Protein AF-A0A353EXU9-F1 (afdb_monomer_lite)

Secondary structure (DSSP, 8-state):
---PPPHHHHHHHHHHHHHHHHHHHHHHHHHHHHHTS-TT--S-HHHHTT----TTTTHHHHHHHHHTT-HHHHHHH-HHHHHHHHHHHHHHHHHHHHHHTT-S------HHHHHHHHHHHHHHHHHHHHHHHHH---SSSSSHHHHS----S---

Sequence (156 aa):
MKNEIDRKTAKRFALFHLIPLACAALFPLYRHLVGLLPRNMTGCILHDWLFFYCPLCGGTRAVAALLRLNFAAAFHANAYVTLLAVVALAHYIIAWVRLLRGGTVLFRFLAWEWIAAAVLLLVYGVLRNVFMVRLGYDPLGDLGSFWNGIRKTCSY

Structure (mmCIF, N/CA/C/O backbone):
data_AF-A0A353EXU9-F1
#
_entry.id   AF-A0A353EXU9-F1
#
loop_
_atom_site.group_PDB
_atom_site.id
_atom_site.type_symbol
_atom_site.label_atom_id
_atom_site.label_alt_id
_atom_site.label_comp_id
_atom_site.label_asym_id
_atom_site.label_entity_id
_atom_site.label_seq_id
_atom_site.pdbx_PDB_ins_code
_atom_site.Cartn_x
_atom_site.Cartn_y
_atom_site.Cartn_z
_atom_site.occupancy
_atom_site.B_iso_or_equiv
_atom_site.auth_seq_id
_atom_site.auth_comp_id
_atom_site.auth_asym_id
_atom_site.auth_atom_id
_atom_site.pdbx_PDB_model_num
ATOM 1 N N . MET A 1 1 ? -33.695 -2.574 22.682 1.00 43.22 1 MET A N 1
ATOM 2 C CA . MET A 1 1 ? -32.395 -2.398 23.367 1.00 43.22 1 MET A CA 1
ATOM 3 C C . MET A 1 1 ? -31.648 -1.255 22.702 1.00 43.22 1 MET A C 1
ATOM 5 O O . MET A 1 1 ? -31.277 -1.383 21.543 1.00 43.22 1 MET A O 1
ATOM 9 N N . LYS A 1 2 ? -31.507 -0.115 23.383 1.00 51.06 2 LYS A N 1
ATOM 10 C CA . LYS A 1 2 ? -30.726 1.023 22.888 1.00 51.06 2 LYS A CA 1
ATOM 11 C C . LYS A 1 2 ? -29.263 0.698 23.205 1.00 51.06 2 LYS A C 1
ATOM 13 O O . LYS A 1 2 ? -28.877 0.746 24.365 1.00 51.06 2 LYS A O 1
ATOM 18 N N . ASN A 1 3 ? -28.501 0.245 22.211 1.00 60.91 3 ASN A N 1
ATOM 19 C CA . ASN A 1 3 ? -27.075 -0.026 22.394 1.00 60.91 3 ASN A CA 1
ATOM 20 C C . ASN A 1 3 ? -26.360 1.317 22.533 1.00 60.91 3 ASN A C 1
ATOM 22 O O . ASN A 1 3 ? -26.146 2.023 21.550 1.00 60.91 3 ASN A O 1
ATOM 26 N N . GLU A 1 4 ? -26.069 1.702 23.769 1.00 68.31 4 GLU A N 1
ATOM 27 C CA . GLU A 1 4 ? -25.330 2.920 24.060 1.00 68.31 4 GLU A CA 1
ATOM 28 C C . GLU A 1 4 ? -23.856 2.697 23.694 1.00 68.31 4 GLU A C 1
ATOM 30 O O . GLU A 1 4 ? -23.207 1.770 24.178 1.00 68.31 4 GLU A O 1
ATOM 35 N N . ILE A 1 5 ? -23.342 3.497 22.759 1.00 72.38 5 ILE A N 1
ATOM 36 C CA . ILE A 1 5 ? -21.960 3.381 22.288 1.00 72.38 5 ILE A CA 1
ATOM 37 C C . ILE A 1 5 ? -21.032 3.888 23.394 1.00 72.38 5 ILE A C 1
ATOM 39 O O . ILE A 1 5 ? -21.106 5.052 23.788 1.00 72.38 5 ILE A O 1
ATOM 43 N N . ASP A 1 6 ? -20.114 3.039 23.856 1.00 78.69 6 ASP A N 1
ATOM 44 C CA . ASP A 1 6 ? -19.117 3.428 24.853 1.00 78.69 6 ASP A CA 1
ATOM 45 C C . ASP A 1 6 ? -18.269 4.621 24.363 1.00 78.69 6 ASP A C 1
ATOM 47 O O . ASP A 1 6 ? -17.594 4.572 23.326 1.00 78.69 6 ASP A O 1
ATOM 51 N N . ARG A 1 7 ? -18.265 5.707 25.147 1.00 80.44 7 ARG A N 1
ATOM 52 C CA . ARG A 1 7 ? -17.594 6.975 24.815 1.00 80.44 7 ARG A CA 1
ATOM 53 C C . ARG A 1 7 ? -16.088 6.801 24.602 1.00 80.44 7 ARG A C 1
ATOM 55 O O . ARG A 1 7 ? -15.500 7.534 23.804 1.00 80.44 7 ARG A O 1
ATOM 62 N N . LYS A 1 8 ? -15.440 5.858 25.300 1.00 81.75 8 LYS A N 1
ATOM 63 C CA . LYS A 1 8 ? -14.002 5.581 25.115 1.00 81.75 8 LYS A CA 1
ATOM 64 C C . LYS A 1 8 ? -13.752 4.892 23.775 1.00 81.75 8 LYS A C 1
ATOM 66 O O . LYS A 1 8 ? -12.831 5.278 23.054 1.00 81.75 8 LYS A O 1
ATOM 71 N N . THR A 1 9 ? -14.595 3.928 23.424 1.00 80.69 9 THR A N 1
ATOM 72 C CA . THR A 1 9 ? -14.556 3.205 22.148 1.00 80.69 9 THR A CA 1
ATOM 73 C C . THR A 1 9 ? -14.802 4.145 20.965 1.00 80.69 9 THR A C 1
ATOM 75 O O . THR A 1 9 ? -14.016 4.147 20.016 1.00 80.69 9 THR A O 1
ATOM 78 N N . ALA A 1 10 ? -15.789 5.040 21.067 1.00 79.94 10 ALA A N 1
ATOM 79 C CA . ALA A 1 10 ? -16.050 6.064 20.054 1.00 79.94 10 ALA A CA 1
ATOM 80 C C . ALA A 1 10 ? -14.861 7.024 19.860 1.00 79.94 10 ALA A C 1
ATOM 82 O O . ALA A 1 10 ? -14.472 7.304 18.728 1.00 79.94 10 ALA A O 1
ATOM 83 N N . LYS A 1 11 ? -14.223 7.483 20.950 1.00 84.12 11 LYS A N 1
ATOM 84 C CA . LYS A 1 11 ? -13.022 8.337 20.872 1.00 84.12 11 LYS A CA 1
ATOM 85 C C . LYS A 1 11 ? -11.843 7.634 20.197 1.00 84.12 11 LYS A C 1
ATOM 87 O O . LYS A 1 11 ? -11.167 8.248 19.379 1.00 84.12 11 LYS A O 1
ATOM 92 N N . ARG A 1 12 ? -11.597 6.357 20.517 1.00 83.56 12 ARG A N 1
ATOM 93 C CA . ARG A 1 12 ? -10.537 5.555 19.874 1.00 83.56 12 ARG A CA 1
ATOM 94 C C . ARG A 1 12 ? -10.794 5.385 18.382 1.00 83.56 12 ARG A C 1
ATOM 96 O O . ARG A 1 12 ? -9.870 5.515 17.586 1.00 83.56 12 ARG A O 1
ATOM 103 N N . PHE A 1 13 ? -12.047 5.139 18.010 1.00 83.38 13 PHE A N 1
ATOM 104 C CA . PHE A 1 13 ? -12.444 5.037 16.614 1.00 83.38 13 PHE A CA 1
ATOM 105 C C . PHE A 1 13 ? -12.272 6.368 15.876 1.00 83.38 13 PHE A C 1
ATOM 107 O O . PHE A 1 13 ? -11.679 6.391 14.804 1.00 83.38 13 PHE A O 1
ATOM 114 N N . ALA A 1 14 ? -12.691 7.489 16.470 1.00 84.69 14 ALA A N 1
ATOM 115 C CA . ALA A 1 14 ? -12.473 8.817 15.898 1.00 84.69 14 ALA A CA 1
ATOM 116 C C . ALA A 1 14 ? -10.975 9.129 15.723 1.00 84.69 14 ALA A C 1
ATOM 118 O O . ALA A 1 14 ? -10.558 9.563 14.652 1.00 84.69 14 ALA A O 1
ATOM 119 N N . LEU A 1 15 ? -10.147 8.827 16.731 1.00 86.31 15 LEU A N 1
ATOM 120 C CA . LEU A 1 15 ? -8.695 9.007 16.655 1.00 86.31 15 LEU A CA 1
ATOM 121 C C . LEU A 1 15 ? -8.067 8.171 15.531 1.00 86.31 15 LEU A C 1
ATOM 123 O O . LEU A 1 15 ? -7.220 8.675 14.799 1.00 86.31 15 LEU A O 1
ATOM 127 N N . PHE A 1 16 ? -8.520 6.927 15.348 1.00 85.00 16 PHE A N 1
ATOM 128 C CA . PHE A 1 16 ? -8.067 6.069 14.253 1.00 85.00 16 PHE A CA 1
ATOM 129 C C . PHE A 1 16 ? -8.324 6.685 12.869 1.00 85.00 16 PHE A C 1
ATOM 131 O O . PHE A 1 16 ? -7.507 6.485 11.981 1.00 85.00 16 PHE A O 1
ATOM 138 N N . HIS A 1 17 ? -9.400 7.460 12.683 1.00 85.75 17 HIS A N 1
ATOM 139 C CA . HIS A 1 17 ? -9.694 8.142 11.411 1.00 85.75 17 HIS A CA 1
ATOM 140 C C . HIS A 1 17 ? -8.919 9.448 11.237 1.00 85.75 17 HIS A C 1
ATOM 142 O O . HIS A 1 17 ? -8.593 9.815 10.111 1.00 85.75 17 HIS A O 1
ATOM 148 N N . LEU A 1 18 ? -8.588 10.139 12.331 1.00 87.56 18 LEU A N 1
ATOM 149 C CA . LEU A 1 18 ? -7.795 11.368 12.270 1.00 87.56 18 LEU A CA 1
ATOM 150 C C . LEU A 1 18 ? -6.387 11.117 11.717 1.00 87.56 18 LEU A C 1
ATOM 152 O O . LEU A 1 18 ? -5.863 11.962 10.999 1.00 87.56 18 LEU A O 1
ATOM 156 N N . ILE A 1 19 ? -5.799 9.949 11.995 1.00 86.62 19 ILE A N 1
ATOM 157 C CA . ILE A 1 19 ? -4.461 9.570 11.515 1.00 86.62 19 ILE A CA 1
ATOM 158 C C . ILE A 1 19 ? -4.379 9.524 9.973 1.00 86.62 19 ILE A C 1
ATOM 160 O O . ILE A 1 19 ? -3.600 10.293 9.410 1.00 86.62 19 ILE A O 1
ATOM 164 N N . PRO A 1 20 ? -5.156 8.692 9.247 1.00 83.50 20 PRO A N 1
ATOM 165 C CA . PRO A 1 20 ? -5.104 8.644 7.789 1.00 83.50 20 PRO A CA 1
ATOM 166 C C . PRO A 1 20 ? -5.540 9.964 7.151 1.00 83.50 20 PRO A C 1
ATOM 168 O O . PRO A 1 20 ? -5.029 10.316 6.092 1.00 83.50 20 PRO A O 1
ATOM 171 N N . LEU A 1 21 ? -6.430 10.721 7.800 1.00 86.25 21 LEU A N 1
ATOM 172 C CA . LEU A 1 21 ? -6.861 12.034 7.323 1.00 86.25 21 LEU A CA 1
ATOM 173 C C . LEU A 1 21 ? -5.722 13.062 7.410 1.00 86.25 21 LEU A C 1
ATOM 175 O O . LEU A 1 21 ? -5.488 13.799 6.454 1.00 86.25 21 LEU A O 1
ATOM 179 N N . ALA A 1 22 ? -4.940 13.038 8.493 1.00 88.75 22 ALA A N 1
ATOM 180 C CA . ALA A 1 22 ? -3.709 13.815 8.610 1.00 88.75 22 ALA A CA 1
ATOM 181 C C . ALA A 1 22 ? -2.658 13.375 7.577 1.00 88.75 22 ALA A C 1
ATOM 183 O O . ALA A 1 22 ? -2.072 14.222 6.906 1.00 88.75 22 ALA A O 1
ATOM 184 N N . CYS A 1 23 ? -2.454 12.068 7.375 1.00 85.81 23 CYS A N 1
ATOM 185 C CA . CYS A 1 23 ? -1.543 11.566 6.340 1.00 85.81 23 CYS A CA 1
ATOM 186 C C . CYS A 1 23 ? -1.961 12.017 4.931 1.00 85.81 23 CYS A C 1
ATOM 188 O O . CYS A 1 23 ? -1.114 12.441 4.147 1.00 85.81 23 CYS A O 1
ATOM 190 N N . ALA A 1 24 ? -3.258 11.967 4.614 1.00 84.94 24 ALA A N 1
ATOM 191 C CA . ALA A 1 24 ? -3.794 12.438 3.340 1.00 84.94 24 ALA A CA 1
ATOM 192 C C . ALA A 1 24 ? -3.609 13.954 3.166 1.00 84.94 24 ALA A C 1
ATOM 194 O O . ALA A 1 24 ? -3.243 14.398 2.081 1.00 84.94 24 ALA A O 1
ATOM 195 N N . ALA A 1 25 ? -3.790 14.739 4.232 1.00 87.69 25 ALA A N 1
ATOM 196 C CA . ALA A 1 25 ? -3.558 16.183 4.218 1.00 87.69 25 ALA A CA 1
ATOM 197 C C . ALA A 1 25 ? -2.073 16.552 4.047 1.00 87.69 25 ALA A C 1
ATOM 199 O O . ALA A 1 25 ? -1.758 17.556 3.413 1.00 87.69 25 ALA A O 1
ATOM 200 N N . LEU A 1 26 ? -1.154 15.736 4.573 1.00 88.69 26 LEU A N 1
ATOM 201 C CA . LEU A 1 26 ? 0.296 15.927 4.438 1.00 88.69 26 LEU A CA 1
ATOM 202 C C . LEU A 1 26 ? 0.855 15.409 3.102 1.00 88.69 26 LEU A C 1
ATOM 204 O O . LEU A 1 26 ? 1.952 15.798 2.698 1.00 88.69 26 LEU A O 1
ATOM 208 N N . PHE A 1 27 ? 0.119 14.554 2.388 1.00 84.06 27 PHE A N 1
ATOM 209 C CA . PHE A 1 27 ? 0.567 13.950 1.131 1.00 84.06 27 PHE A CA 1
ATOM 210 C C . PHE A 1 27 ? 0.945 14.964 0.026 1.00 84.06 27 PHE A C 1
ATOM 212 O O . PHE A 1 27 ? 1.968 14.752 -0.630 1.00 84.06 27 PHE A O 1
ATOM 219 N N . PRO A 1 28 ? 0.215 16.080 -0.191 1.00 84.25 28 PRO A N 1
ATOM 220 C CA . PRO A 1 28 ? 0.609 17.109 -1.155 1.00 84.25 28 PRO A CA 1
ATOM 221 C C . PRO A 1 28 ? 1.939 17.775 -0.798 1.00 84.25 28 PRO A C 1
ATOM 223 O O . PRO A 1 28 ? 2.765 17.988 -1.684 1.00 84.25 28 PRO A O 1
ATOM 226 N N . LEU A 1 29 ? 2.172 18.047 0.492 1.00 86.75 29 LEU A N 1
ATOM 227 C CA . LEU A 1 29 ? 3.434 18.608 0.977 1.00 86.75 29 LEU A CA 1
ATOM 228 C C . LEU A 1 29 ? 4.584 17.627 0.739 1.00 86.75 29 LEU A C 1
ATOM 230 O O . LEU A 1 29 ? 5.608 18.007 0.178 1.00 86.75 29 LEU A O 1
ATOM 234 N N . TYR A 1 30 ? 4.390 16.351 1.080 1.00 83.38 30 TYR A N 1
ATOM 235 C CA . TYR A 1 30 ? 5.355 15.295 0.773 1.00 83.38 30 TYR A CA 1
ATOM 236 C C . TYR A 1 30 ? 5.673 15.232 -0.728 1.00 83.38 30 TYR A C 1
ATOM 238 O O . TYR A 1 30 ? 6.838 15.214 -1.116 1.00 83.38 30 TYR A O 1
ATOM 246 N N . ARG A 1 31 ? 4.650 15.256 -1.589 1.00 78.31 31 ARG A N 1
ATOM 247 C CA . ARG A 1 31 ? 4.828 15.206 -3.045 1.00 78.31 31 ARG A CA 1
ATOM 248 C C . ARG A 1 31 ? 5.549 16.441 -3.586 1.00 78.31 31 ARG A C 1
ATOM 250 O O . ARG A 1 31 ? 6.326 16.308 -4.527 1.00 78.31 31 ARG A O 1
ATOM 257 N N . HIS A 1 32 ? 5.313 17.611 -2.998 1.00 83.19 32 HIS A N 1
ATOM 258 C CA . HIS A 1 32 ? 6.046 18.825 -3.335 1.00 83.19 32 HIS A CA 1
ATOM 259 C C . HIS A 1 32 ? 7.527 18.703 -2.953 1.00 83.19 32 HIS A C 1
ATOM 261 O O . HIS A 1 32 ? 8.382 18.916 -3.805 1.00 83.19 32 HIS A O 1
ATOM 267 N N . LEU A 1 33 ? 7.826 18.265 -1.724 1.00 82.44 33 LEU A N 1
ATOM 268 C CA . LEU A 1 33 ? 9.197 18.064 -1.239 1.00 82.44 33 LEU A CA 1
ATOM 269 C C . LEU A 1 33 ? 9.963 17.020 -2.064 1.00 82.44 33 LEU A C 1
ATOM 271 O O . LEU A 1 33 ? 11.106 17.253 -2.440 1.00 82.44 33 LEU A O 1
ATOM 275 N N . VAL A 1 34 ? 9.331 15.894 -2.406 1.00 74.38 34 VAL A N 1
ATOM 276 C CA . VAL A 1 34 ? 9.946 14.870 -3.270 1.00 74.38 34 VAL A CA 1
ATOM 277 C C . VAL A 1 34 ? 10.109 15.364 -4.708 1.00 74.38 34 VAL A C 1
ATOM 279 O O . VAL A 1 34 ? 11.053 14.975 -5.382 1.00 74.38 34 VAL A O 1
ATOM 282 N N . GLY A 1 35 ? 9.247 16.267 -5.181 1.00 73.06 35 GLY A N 1
ATOM 283 C CA . GLY A 1 35 ? 9.416 16.922 -6.480 1.00 73.06 35 GLY A CA 1
ATOM 284 C C . GLY A 1 35 ? 10.652 17.826 -6.574 1.00 73.06 35 GLY A C 1
ATOM 285 O O . GLY A 1 35 ? 11.055 18.162 -7.686 1.00 73.06 35 GLY A O 1
ATOM 286 N N . LEU A 1 36 ? 11.252 18.201 -5.438 1.00 78.50 36 LEU A N 1
ATOM 287 C CA . LEU A 1 36 ? 12.514 18.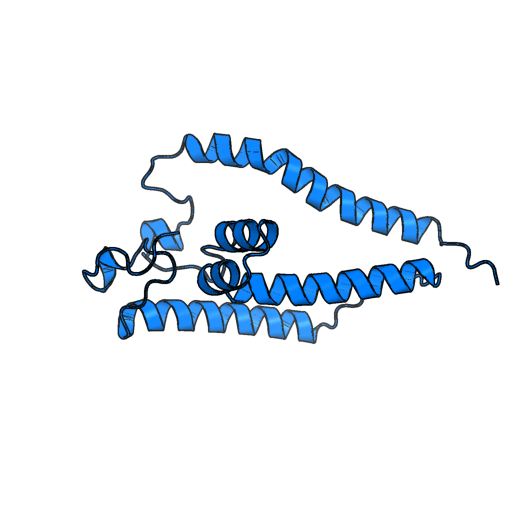946 -5.372 1.00 78.50 36 LEU A CA 1
ATOM 288 C C . LEU A 1 36 ? 13.747 18.030 -5.450 1.00 78.50 36 LEU A C 1
ATOM 290 O O . LEU A 1 36 ? 14.853 18.525 -5.660 1.00 78.50 36 LEU A O 1
ATOM 294 N N . LEU A 1 37 ? 13.580 16.712 -5.280 1.00 72.62 37 LEU A N 1
ATOM 295 C CA . LEU A 1 37 ? 14.673 15.757 -5.443 1.00 72.62 37 LEU A CA 1
ATOM 296 C C . LEU A 1 37 ? 15.044 15.602 -6.931 1.00 72.62 37 LEU A C 1
ATOM 298 O O . LEU A 1 37 ? 14.191 15.754 -7.812 1.00 72.62 37 LEU A O 1
ATOM 302 N N . PRO A 1 38 ? 16.314 15.275 -7.233 1.00 70.81 38 PRO A N 1
ATOM 303 C CA . PRO A 1 38 ? 16.751 14.945 -8.584 1.00 70.81 38 PRO A CA 1
ATOM 304 C C . PRO A 1 38 ? 15.845 13.886 -9.230 1.00 70.81 38 PRO A C 1
ATOM 306 O O . PRO A 1 38 ? 15.505 12.886 -8.603 1.00 70.81 38 PRO A O 1
ATOM 309 N N . ARG A 1 39 ? 15.473 14.074 -10.505 1.00 60.34 39 ARG A N 1
ATOM 310 C CA . ARG A 1 39 ? 14.519 13.200 -11.229 1.00 60.34 39 ARG A CA 1
ATOM 311 C C . ARG A 1 39 ? 14.930 11.722 -11.310 1.00 60.34 39 ARG A C 1
ATOM 313 O O . ARG A 1 39 ? 14.103 10.889 -11.663 1.00 60.34 39 ARG A O 1
ATOM 320 N N . ASN A 1 40 ? 16.193 11.412 -11.039 1.00 58.12 40 ASN A N 1
ATOM 321 C CA . ASN A 1 40 ? 16.758 10.066 -11.018 1.00 58.12 40 ASN A CA 1
ATOM 322 C C . ASN A 1 40 ? 16.687 9.389 -9.640 1.00 58.12 40 ASN A C 1
ATOM 324 O O . ASN A 1 40 ? 17.105 8.242 -9.533 1.00 58.12 40 ASN A O 1
ATOM 328 N N . MET A 1 41 ? 16.194 10.070 -8.602 1.00 60.00 41 MET A N 1
ATOM 329 C CA . MET A 1 41 ? 16.064 9.507 -7.262 1.00 60.00 41 MET A CA 1
ATOM 330 C C . MET A 1 41 ? 14.597 9.316 -6.911 1.00 60.00 41 MET A C 1
ATOM 332 O O . MET A 1 41 ? 13.826 10.270 -6.797 1.00 60.00 41 MET A O 1
ATOM 336 N N . THR A 1 42 ? 14.213 8.062 -6.700 1.00 65.94 42 THR A N 1
ATOM 337 C CA . THR A 1 42 ? 12.887 7.732 -6.165 1.00 65.94 42 THR A CA 1
ATOM 338 C C . THR A 1 42 ? 12.825 7.905 -4.646 1.00 65.94 42 THR A C 1
ATOM 340 O O . THR A 1 42 ? 11.738 7.853 -4.064 1.00 65.94 42 THR A O 1
ATOM 343 N N . GLY A 1 43 ? 13.979 8.122 -4.000 1.00 65.12 43 GLY A N 1
ATOM 344 C CA . GLY A 1 43 ? 14.110 8.242 -2.549 1.00 65.12 43 GLY A CA 1
ATOM 345 C C . GLY A 1 43 ? 14.199 6.885 -1.845 1.00 65.12 43 GLY A C 1
ATOM 346 O O . GLY A 1 43 ? 14.133 6.825 -0.618 1.00 65.12 43 GLY A O 1
ATOM 347 N N . CYS A 1 44 ? 14.345 5.791 -2.601 1.00 73.56 44 CYS A N 1
ATOM 348 C CA . CYS A 1 44 ? 14.486 4.437 -2.078 1.00 73.56 44 CYS A CA 1
ATOM 349 C C . CYS A 1 44 ? 15.882 3.895 -2.397 1.00 73.56 44 CYS A C 1
ATOM 351 O O . CYS A 1 44 ? 16.182 3.592 -3.547 1.00 73.56 44 CYS A O 1
ATOM 353 N N . ILE A 1 45 ? 16.706 3.686 -1.365 1.00 75.19 45 ILE A N 1
ATOM 354 C CA . ILE A 1 45 ? 18.088 3.194 -1.511 1.00 75.19 45 ILE A CA 1
ATOM 355 C C . ILE A 1 45 ? 18.135 1.856 -2.273 1.00 75.19 45 ILE A C 1
ATOM 357 O O . ILE A 1 45 ? 18.986 1.672 -3.135 1.00 75.19 45 ILE A O 1
ATOM 361 N N . LEU A 1 46 ? 17.198 0.932 -2.020 1.00 77.56 46 LEU A N 1
ATOM 362 C CA . LEU A 1 46 ? 17.157 -0.361 -2.723 1.00 77.56 46 LEU A CA 1
ATOM 363 C C . LEU A 1 46 ? 16.918 -0.219 -4.232 1.00 77.56 46 LEU A C 1
ATOM 365 O O . LEU A 1 46 ? 17.499 -0.965 -5.016 1.00 77.56 46 LEU A O 1
ATOM 369 N N . HIS A 1 47 ? 16.065 0.720 -4.631 1.00 80.69 47 HIS A N 1
ATOM 370 C CA . HIS A 1 47 ? 15.761 0.948 -6.037 1.00 80.69 47 HIS A CA 1
ATOM 371 C C . HIS A 1 47 ? 16.868 1.754 -6.716 1.00 80.69 47 HIS A C 1
ATOM 373 O O . HIS A 1 47 ? 17.337 1.363 -7.780 1.00 80.69 47 HIS A O 1
ATOM 379 N N . ASP A 1 48 ? 17.310 2.832 -6.066 1.00 76.25 48 ASP A N 1
ATOM 380 C CA . ASP A 1 48 ? 18.242 3.799 -6.641 1.00 76.25 48 ASP A CA 1
ATOM 381 C C . ASP A 1 48 ? 19.690 3.258 -6.679 1.00 76.25 48 ASP A C 1
ATOM 383 O O . ASP A 1 48 ? 20.438 3.604 -7.589 1.00 76.25 48 ASP A O 1
ATOM 387 N N . TRP A 1 49 ? 20.105 2.420 -5.712 1.00 77.31 49 TRP A N 1
ATOM 388 C CA . TRP A 1 49 ? 21.483 1.896 -5.627 1.00 77.31 49 TRP A CA 1
ATOM 389 C C . TRP A 1 49 ? 21.603 0.425 -6.020 1.00 77.31 49 TRP A C 1
ATOM 391 O O . TRP A 1 49 ? 22.560 0.050 -6.692 1.00 77.31 49 TRP A O 1
ATOM 401 N N . LEU A 1 50 ? 20.669 -0.424 -5.575 1.00 80.44 50 LEU A N 1
ATOM 402 C CA . LEU A 1 50 ? 20.736 -1.867 -5.839 1.00 80.44 50 LEU A CA 1
ATOM 403 C C . LEU A 1 50 ? 19.933 -2.296 -7.073 1.00 80.44 50 LEU A C 1
ATOM 405 O O . LEU A 1 50 ? 19.968 -3.472 -7.426 1.00 80.44 50 LEU A O 1
ATOM 409 N N . PHE A 1 51 ? 19.212 -1.376 -7.723 1.00 84.00 51 PHE A N 1
ATOM 410 C CA . PHE A 1 51 ? 18.355 -1.673 -8.873 1.00 84.00 51 PHE A CA 1
ATOM 411 C C . PHE A 1 51 ? 17.383 -2.833 -8.604 1.00 84.00 51 PHE A C 1
ATOM 413 O O . PHE A 1 51 ? 17.099 -3.633 -9.493 1.00 84.00 51 PHE A O 1
ATOM 420 N N . PHE A 1 52 ? 16.852 -2.932 -7.382 1.00 84.50 52 PHE A N 1
ATOM 421 C CA . PHE A 1 52 ? 15.842 -3.924 -7.012 1.00 84.50 52 PHE A CA 1
ATOM 422 C C . PHE A 1 52 ? 14.558 -3.259 -6.526 1.00 84.50 52 PHE A C 1
ATOM 424 O O . PHE A 1 52 ? 14.564 -2.208 -5.881 1.00 84.50 52 PHE A O 1
ATOM 431 N N . TYR A 1 53 ? 13.425 -3.906 -6.792 1.00 83.88 53 TYR A N 1
ATOM 432 C CA . TYR A 1 53 ? 12.148 -3.464 -6.256 1.00 83.88 53 TYR A CA 1
ATOM 433 C C . TYR A 1 53 ? 11.950 -3.983 -4.838 1.00 83.88 53 TYR A C 1
ATOM 435 O O . TYR A 1 53 ? 11.897 -5.184 -4.583 1.00 83.88 53 TYR A O 1
ATOM 443 N N . CYS A 1 54 ? 11.730 -3.066 -3.907 1.00 86.69 54 CYS A N 1
ATOM 444 C CA . CYS A 1 54 ? 11.164 -3.393 -2.611 1.00 86.69 54 CYS A CA 1
ATOM 445 C C . CYS A 1 54 ? 9.733 -3.961 -2.756 1.00 86.69 54 CYS A C 1
ATOM 447 O O . CYS A 1 54 ? 9.021 -3.623 -3.710 1.00 86.69 54 CYS A O 1
ATOM 449 N N . PRO A 1 55 ? 9.237 -4.763 -1.799 1.00 86.50 55 PRO A N 1
ATOM 450 C CA . PRO A 1 55 ? 7.889 -5.327 -1.892 1.00 86.50 55 PRO A CA 1
ATOM 451 C C . PRO A 1 55 ? 6.778 -4.257 -1.856 1.00 86.50 55 PRO A C 1
ATOM 453 O O . PRO A 1 55 ? 5.690 -4.479 -2.379 1.00 86.50 55 PRO A O 1
ATOM 456 N N . LEU A 1 56 ? 7.051 -3.062 -1.318 1.00 86.06 56 LEU A N 1
ATOM 457 C CA . LEU A 1 56 ? 6.109 -1.932 -1.308 1.00 86.06 56 LEU A CA 1
ATOM 458 C C . LEU A 1 56 ? 6.214 -1.031 -2.549 1.00 86.06 56 LEU A C 1
ATOM 460 O O . LEU A 1 56 ? 5.413 -0.110 -2.718 1.00 86.06 56 LEU A O 1
ATOM 464 N N . CYS A 1 57 ? 7.180 -1.273 -3.431 1.00 87.06 57 CYS A N 1
ATOM 465 C CA . CYS A 1 57 ? 7.433 -0.409 -4.573 1.00 87.06 57 CYS A CA 1
ATOM 466 C C . CYS A 1 57 ? 6.221 -0.453 -5.524 1.00 87.06 57 CYS A C 1
ATOM 468 O O . CYS A 1 57 ? 5.635 -1.513 -5.771 1.00 87.06 57 CYS A O 1
ATOM 470 N N . GLY A 1 58 ? 5.772 0.716 -5.990 1.00 84.38 58 GLY A N 1
ATOM 471 C C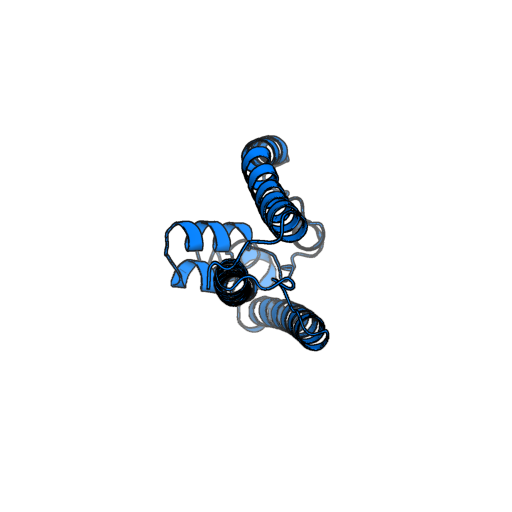A . GLY A 1 58 ? 4.504 0.855 -6.718 1.00 84.38 5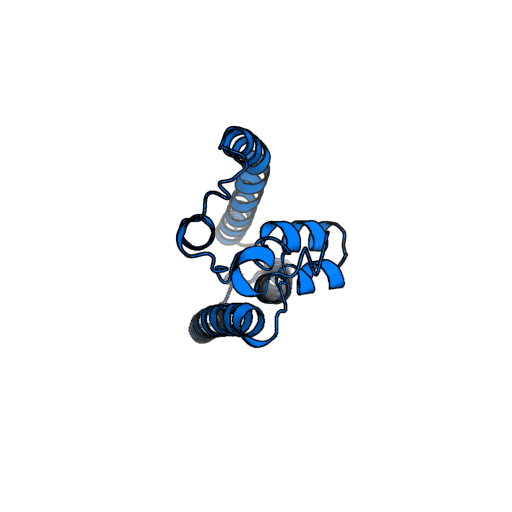8 GLY A CA 1
ATOM 472 C C . GLY A 1 58 ? 3.243 0.926 -5.849 1.00 84.38 58 GLY A C 1
ATOM 473 O O . GLY A 1 58 ? 2.150 1.050 -6.395 1.00 84.38 58 GLY A O 1
ATOM 474 N N . GLY A 1 59 ? 3.356 0.889 -4.517 1.00 87.94 59 GLY A N 1
ATOM 475 C CA . GLY A 1 59 ? 2.201 0.936 -3.614 1.00 87.94 59 GLY A CA 1
ATOM 476 C C . GLY A 1 59 ? 1.357 2.205 -3.756 1.00 87.94 59 GLY A C 1
ATOM 477 O O . GLY A 1 59 ? 0.134 2.131 -3.783 1.00 87.94 59 GLY A O 1
ATOM 478 N N . THR A 1 60 ? 1.986 3.367 -3.950 1.00 85.56 60 THR A N 1
ATOM 479 C CA . THR A 1 60 ? 1.271 4.628 -4.216 1.00 85.56 60 THR A CA 1
ATOM 480 C C . THR A 1 60 ? 0.516 4.598 -5.546 1.00 85.56 60 THR A C 1
ATOM 482 O O . THR A 1 60 ? -0.614 5.077 -5.610 1.00 85.56 60 THR A O 1
ATOM 485 N N . ARG A 1 61 ? 1.096 3.981 -6.591 1.00 87.00 61 ARG A N 1
ATOM 486 C CA . ARG A 1 61 ? 0.429 3.757 -7.887 1.00 87.00 61 ARG A CA 1
ATOM 487 C C . ARG A 1 61 ? -0.771 2.815 -7.718 1.00 87.00 61 ARG A C 1
ATOM 489 O O . ARG A 1 61 ? -1.842 3.102 -8.245 1.00 87.00 61 ARG A O 1
ATOM 496 N N . ALA A 1 62 ? -0.623 1.754 -6.921 1.00 90.94 62 ALA A N 1
ATOM 497 C CA . ALA A 1 62 ? -1.707 0.821 -6.619 1.00 90.94 62 ALA A CA 1
ATOM 498 C C . ALA A 1 62 ? -2.860 1.495 -5.861 1.00 90.94 62 ALA A C 1
ATOM 500 O O . ALA A 1 62 ? -4.013 1.365 -6.262 1.00 90.94 62 ALA A O 1
ATOM 501 N N . VAL A 1 63 ? -2.565 2.287 -4.824 1.00 89.56 63 VAL A N 1
ATOM 502 C CA . VAL A 1 63 ? -3.585 3.053 -4.086 1.00 89.56 63 VAL A CA 1
ATOM 503 C C . VAL A 1 63 ? -4.274 4.073 -4.995 1.00 89.56 63 VAL A C 1
ATOM 505 O O . VAL A 1 63 ? -5.497 4.173 -4.976 1.00 89.56 63 VAL A O 1
ATOM 508 N N . ALA A 1 64 ? -3.530 4.788 -5.843 1.00 89.00 64 ALA A N 1
ATOM 509 C CA . ALA A 1 64 ? -4.122 5.715 -6.807 1.00 89.00 64 ALA A CA 1
ATOM 510 C C . ALA A 1 64 ? -5.067 5.007 -7.797 1.00 89.00 64 ALA A C 1
ATOM 512 O O . ALA A 1 64 ? -6.128 5.541 -8.119 1.00 89.00 64 ALA A O 1
ATOM 513 N N . ALA A 1 65 ? -4.716 3.800 -8.252 1.00 91.69 65 ALA A N 1
ATOM 514 C CA . ALA A 1 65 ? -5.580 2.981 -9.099 1.00 91.69 65 ALA A CA 1
ATOM 515 C C . ALA A 1 65 ? -6.825 2.473 -8.348 1.00 91.69 65 ALA A C 1
ATOM 517 O O . ALA A 1 65 ? -7.925 2.537 -8.898 1.00 91.69 65 ALA A O 1
ATOM 518 N N . LEU A 1 66 ? -6.688 2.063 -7.080 1.00 92.19 66 LEU A N 1
ATOM 519 C CA . LEU A 1 66 ? -7.820 1.691 -6.219 1.00 92.19 66 LEU A CA 1
ATOM 520 C C . LEU A 1 66 ? -8.798 2.852 -6.012 1.00 92.19 66 LEU A C 1
ATOM 522 O O . LEU A 1 66 ? -10.006 2.650 -6.095 1.00 92.19 66 LEU A O 1
ATOM 526 N N . LEU A 1 67 ? -8.294 4.073 -5.806 1.00 89.75 67 LEU A N 1
ATOM 527 C CA . LEU A 1 67 ? -9.128 5.276 -5.681 1.00 89.75 67 LEU A CA 1
ATOM 528 C C . LEU A 1 67 ? -9.898 5.601 -6.970 1.00 89.75 67 LEU A C 1
ATOM 530 O O . LEU A 1 67 ? -10.965 6.203 -6.914 1.00 89.75 67 LEU A O 1
ATOM 534 N N . ARG A 1 68 ? -9.377 5.180 -8.128 1.00 93.06 68 ARG A N 1
ATOM 535 C CA . ARG A 1 68 ? -10.052 5.263 -9.434 1.00 93.06 68 ARG A CA 1
ATOM 536 C C . ARG A 1 68 ? -10.922 4.039 -9.739 1.00 93.06 68 ARG A C 1
ATOM 538 O O . ARG A 1 68 ? -11.397 3.913 -10.862 1.00 93.06 68 ARG A O 1
ATOM 545 N N . LEU A 1 69 ? -11.095 3.129 -8.775 1.00 92.31 69 LEU A N 1
ATOM 546 C CA . LEU A 1 69 ? -11.817 1.860 -8.921 1.00 92.31 69 LEU A CA 1
ATOM 547 C C . LEU A 1 69 ? -11.257 0.950 -10.032 1.00 92.31 69 LEU A C 1
ATOM 549 O O . LEU A 1 69 ? -11.954 0.078 -10.546 1.00 92.31 69 LEU A O 1
ATOM 553 N N . ASN A 1 70 ? -9.980 1.116 -10.391 1.00 93.75 70 ASN A N 1
ATOM 554 C CA . ASN A 1 70 ? -9.303 0.274 -11.372 1.00 93.75 70 ASN A CA 1
ATOM 555 C C . ASN A 1 70 ? -8.485 -0.814 -10.663 1.00 93.75 70 ASN A C 1
ATOM 557 O O . ASN A 1 70 ? -7.285 -0.671 -10.413 1.00 93.75 70 ASN A O 1
ATOM 561 N N . PHE A 1 71 ? -9.156 -1.918 -10.333 1.00 91.69 71 PHE A N 1
ATOM 562 C CA . PHE A 1 71 ? -8.555 -3.038 -9.605 1.00 91.69 71 PHE A CA 1
ATOM 563 C C . PHE A 1 71 ? -7.472 -3.767 -10.404 1.00 91.69 71 PHE A C 1
ATOM 565 O O . PHE A 1 71 ? -6.479 -4.198 -9.821 1.00 91.69 71 PHE A O 1
ATOM 572 N N . ALA A 1 72 ? -7.626 -3.870 -11.728 1.00 91.19 72 ALA A N 1
ATOM 573 C CA . ALA A 1 72 ? -6.630 -4.504 -12.586 1.00 91.19 72 ALA A CA 1
ATOM 574 C C . ALA A 1 72 ? -5.311 -3.720 -12.549 1.00 91.19 72 ALA A C 1
ATOM 576 O O . ALA A 1 72 ? -4.258 -4.282 -12.242 1.00 91.19 72 ALA A O 1
ATOM 577 N N . ALA A 1 73 ? -5.375 -2.402 -12.757 1.00 88.81 73 ALA A N 1
ATOM 578 C CA . ALA A 1 73 ? -4.199 -1.542 -12.667 1.00 88.81 73 ALA A CA 1
ATOM 579 C C . ALA A 1 73 ? -3.584 -1.549 -11.259 1.00 88.81 73 ALA A C 1
ATOM 581 O O . ALA A 1 73 ? -2.362 -1.560 -11.122 1.00 88.81 73 ALA A O 1
ATOM 582 N N . ALA A 1 74 ? -4.408 -1.595 -10.206 1.00 91.06 74 ALA A N 1
ATOM 583 C CA . ALA A 1 74 ? -3.914 -1.690 -8.836 1.00 91.06 74 ALA A CA 1
ATOM 584 C C . ALA A 1 74 ? -3.123 -2.982 -8.593 1.00 91.06 74 ALA A C 1
ATOM 586 O O . ALA A 1 74 ? -2.008 -2.939 -8.063 1.00 91.06 74 ALA A O 1
ATOM 587 N N . PHE A 1 75 ? -3.670 -4.117 -9.033 1.00 90.81 75 PHE A N 1
ATOM 588 C CA . PHE A 1 75 ? -3.052 -5.426 -8.858 1.00 90.81 75 PHE A CA 1
ATOM 589 C C . PHE A 1 75 ? -1.732 -5.543 -9.623 1.00 90.81 75 PHE A C 1
ATOM 591 O O 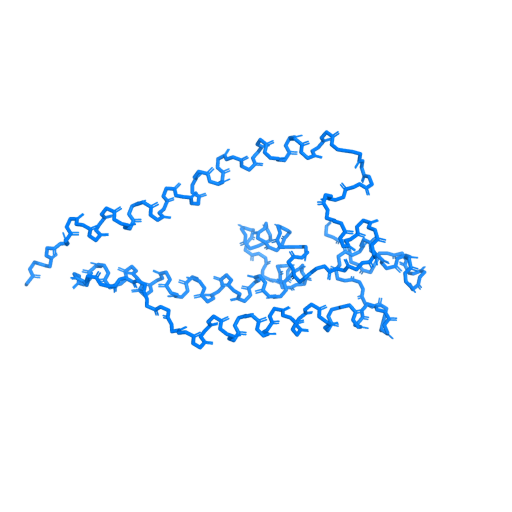. PHE A 1 75 ? -0.736 -6.011 -9.069 1.00 90.81 75 PHE A O 1
ATOM 598 N N . HIS A 1 76 ? -1.687 -5.056 -10.865 1.00 87.75 76 HIS A N 1
ATOM 599 C CA . HIS A 1 76 ? -0.445 -5.032 -11.632 1.00 87.75 76 HIS A CA 1
ATOM 600 C C . HIS A 1 76 ? 0.596 -4.077 -11.014 1.00 87.75 76 HIS A C 1
ATOM 602 O O . HIS A 1 76 ? 1.785 -4.404 -10.982 1.00 87.75 76 HIS A O 1
ATOM 608 N N . ALA A 1 77 ? 0.176 -2.921 -10.483 1.00 87.38 77 ALA A N 1
ATOM 609 C CA . ALA A 1 77 ? 1.086 -1.959 -9.864 1.00 87.38 77 ALA A CA 1
ATOM 610 C C . ALA A 1 77 ? 1.690 -2.509 -8.564 1.00 87.38 77 ALA A C 1
ATOM 612 O O . ALA A 1 77 ? 2.905 -2.412 -8.349 1.00 87.38 77 ALA A O 1
ATOM 613 N N . ASN A 1 78 ? 0.864 -3.108 -7.702 1.00 91.69 78 ASN A N 1
ATOM 614 C CA . ASN A 1 78 ? 1.314 -3.853 -6.534 1.00 91.69 78 ASN A CA 1
ATOM 615 C C . ASN A 1 78 ? 0.210 -4.795 -6.013 1.00 91.69 78 ASN A C 1
ATOM 617 O O . ASN A 1 78 ? -0.738 -4.365 -5.345 1.00 91.69 78 ASN A O 1
ATOM 621 N N . ALA A 1 79 ? 0.365 -6.095 -6.273 1.00 91.44 79 ALA A N 1
ATOM 622 C CA . ALA A 1 79 ? -0.603 -7.110 -5.863 1.00 91.44 79 ALA A CA 1
ATOM 623 C C . ALA A 1 79 ? -0.721 -7.213 -4.335 1.00 91.44 79 ALA A C 1
ATOM 625 O O . ALA A 1 79 ? -1.829 -7.296 -3.809 1.00 91.44 79 ALA A O 1
ATOM 626 N N . TYR A 1 80 ? 0.403 -7.134 -3.614 1.00 92.94 80 TYR A N 1
ATOM 627 C CA . TYR A 1 80 ? 0.415 -7.211 -2.152 1.00 92.94 80 TYR A CA 1
ATOM 628 C C . TYR A 1 80 ? -0.389 -6.069 -1.516 1.00 92.94 80 TYR A C 1
ATOM 630 O O . TYR A 1 80 ? -1.267 -6.317 -0.694 1.00 92.94 80 TYR A O 1
ATOM 638 N N . VAL A 1 81 ? -0.148 -4.821 -1.934 1.00 91.56 81 VAL A N 1
ATOM 639 C CA . VAL A 1 81 ? -0.885 -3.647 -1.428 1.00 91.56 81 VAL A CA 1
ATOM 640 C C . VAL A 1 81 ? -2.371 -3.743 -1.767 1.00 91.56 81 VAL A C 1
ATOM 642 O O . VAL A 1 81 ? -3.210 -3.413 -0.933 1.00 91.56 81 VAL A O 1
ATOM 645 N N . THR A 1 82 ? -2.700 -4.235 -2.961 1.00 91.94 82 THR A N 1
ATOM 646 C CA . THR A 1 82 ? -4.089 -4.422 -3.395 1.00 91.94 82 THR A CA 1
ATOM 647 C C . THR A 1 82 ? -4.820 -5.432 -2.510 1.00 91.94 82 THR A C 1
ATOM 649 O O . THR A 1 82 ? -5.900 -5.135 -2.002 1.00 91.94 82 THR A O 1
ATOM 652 N N . LEU A 1 83 ? -4.219 -6.598 -2.258 1.00 92.19 83 LEU A N 1
ATOM 653 C CA . LEU A 1 83 ? -4.798 -7.618 -1.379 1.00 92.19 83 LEU A CA 1
ATOM 654 C C . LEU A 1 83 ? -4.894 -7.131 0.070 1.00 92.19 83 LEU A C 1
ATOM 656 O O . LEU A 1 83 ? -5.923 -7.322 0.720 1.00 92.19 83 LEU A O 1
ATOM 660 N N . LEU A 1 84 ? -3.859 -6.447 0.564 1.00 91.00 84 LEU A N 1
ATOM 661 C CA . LEU A 1 84 ? -3.858 -5.873 1.906 1.00 91.00 84 LEU A CA 1
ATOM 662 C C . LEU A 1 84 ? -4.977 -4.836 2.073 1.00 91.00 84 LEU A C 1
ATOM 664 O O . LEU A 1 84 ? -5.640 -4.825 3.108 1.00 91.00 84 LEU A O 1
ATOM 668 N N . ALA A 1 85 ? -5.235 -4.010 1.054 1.00 90.25 85 ALA A N 1
ATOM 669 C CA . ALA A 1 85 ? -6.333 -3.047 1.066 1.00 90.25 85 ALA A CA 1
ATOM 670 C C . ALA A 1 85 ? -7.704 -3.737 1.168 1.00 90.25 85 ALA A C 1
ATOM 672 O O . ALA A 1 85 ? -8.558 -3.279 1.927 1.00 90.25 85 ALA A O 1
ATOM 673 N N . VAL A 1 86 ? -7.904 -4.864 0.475 1.00 90.44 86 VAL A N 1
ATOM 674 C CA . VAL A 1 86 ? -9.141 -5.662 0.570 1.00 90.44 86 VAL A CA 1
ATOM 675 C C . VAL A 1 86 ? -9.315 -6.246 1.976 1.00 90.44 86 VAL A C 1
ATOM 677 O O . VAL A 1 86 ? -10.386 -6.117 2.571 1.00 90.44 86 VAL A O 1
ATOM 680 N N . VAL A 1 87 ? -8.260 -6.838 2.545 1.00 90.38 87 VAL A N 1
ATOM 681 C CA . VAL A 1 87 ? -8.294 -7.401 3.908 1.00 90.38 87 VAL A CA 1
ATOM 682 C C . VAL A 1 87 ? -8.540 -6.309 4.953 1.00 90.38 87 VAL A C 1
ATOM 684 O O . VAL A 1 87 ? -9.339 -6.504 5.875 1.00 90.38 87 VAL A O 1
ATOM 687 N N . ALA A 1 88 ? -7.898 -5.149 4.803 1.00 88.62 88 ALA A N 1
ATOM 688 C CA . ALA A 1 88 ? -8.097 -3.995 5.673 1.00 88.62 88 ALA A CA 1
ATOM 689 C C . ALA A 1 88 ? -9.537 -3.466 5.589 1.00 88.62 88 ALA A C 1
ATOM 691 O O . ALA A 1 88 ? -10.144 -3.188 6.624 1.00 88.62 88 ALA A O 1
ATOM 692 N N . LEU A 1 89 ? -10.114 -3.393 4.385 1.00 89.94 89 LEU A N 1
ATOM 693 C CA . LEU A 1 89 ? -11.505 -2.987 4.182 1.00 89.94 89 LEU A CA 1
ATOM 694 C C . LEU A 1 89 ? -12.487 -3.965 4.843 1.00 89.94 89 LEU A C 1
ATOM 696 O O . LEU A 1 89 ? -13.426 -3.530 5.508 1.00 89.94 89 LEU A O 1
ATOM 700 N N . ALA A 1 90 ? -12.252 -5.274 4.733 1.00 90.19 90 ALA A N 1
ATOM 701 C CA . ALA A 1 90 ? -13.082 -6.278 5.398 1.00 90.19 90 ALA A CA 1
ATOM 702 C C . ALA A 1 90 ? -13.053 -6.118 6.930 1.00 90.19 90 ALA A C 1
ATOM 704 O O . ALA A 1 90 ? -14.104 -6.062 7.575 1.00 90.19 90 ALA A O 1
ATOM 705 N N . HIS A 1 91 ? -11.861 -5.959 7.514 1.00 88.00 91 HIS A N 1
ATOM 706 C CA . HIS A 1 91 ? -11.706 -5.695 8.949 1.00 88.00 91 HIS A CA 1
ATOM 707 C C . HIS A 1 91 ? -12.380 -4.393 9.376 1.00 88.00 91 HIS A C 1
ATOM 709 O O . HIS A 1 91 ? -12.994 -4.333 10.443 1.00 88.00 91 HIS A O 1
ATOM 715 N N . TYR A 1 92 ? -12.302 -3.364 8.537 1.00 88.50 92 TYR A N 1
ATOM 716 C CA . TYR A 1 92 ? -12.937 -2.079 8.775 1.00 88.50 92 TYR A CA 1
ATOM 717 C C . TYR A 1 92 ? -14.468 -2.181 8.790 1.00 88.50 92 TYR A C 1
ATOM 719 O O . TYR A 1 92 ? -15.105 -1.662 9.706 1.00 88.50 92 TYR A O 1
ATOM 727 N N . ILE A 1 93 ? -15.065 -2.914 7.845 1.00 89.75 93 ILE A N 1
ATOM 728 C CA . ILE A 1 93 ? -16.514 -3.172 7.821 1.00 89.75 93 ILE A CA 1
ATOM 729 C C . ILE A 1 93 ? -16.940 -3.944 9.078 1.00 89.75 93 ILE A C 1
ATOM 731 O O . ILE A 1 93 ? -17.917 -3.576 9.731 1.00 89.75 93 ILE A O 1
ATOM 735 N N . ILE A 1 94 ? -16.184 -4.975 9.474 1.00 89.38 94 ILE A N 1
ATOM 736 C CA . ILE A 1 94 ? -16.460 -5.747 10.697 1.00 89.38 94 ILE A CA 1
ATOM 737 C C . ILE A 1 94 ? -16.387 -4.850 11.940 1.00 89.38 94 ILE A C 1
ATOM 739 O O . ILE A 1 94 ? -17.262 -4.928 12.806 1.00 89.38 94 ILE A O 1
ATOM 743 N N . ALA A 1 95 ? -15.373 -3.987 12.030 1.00 87.12 95 ALA A N 1
ATOM 744 C CA . ALA A 1 95 ? -15.220 -3.027 13.119 1.00 87.12 95 ALA A CA 1
ATOM 745 C C . ALA A 1 95 ? -16.409 -2.053 13.185 1.00 87.12 95 ALA A C 1
ATOM 747 O O . ALA A 1 95 ? -16.958 -1.837 14.266 1.00 87.12 95 ALA A O 1
ATOM 748 N N . TRP A 1 96 ? -16.864 -1.538 12.040 1.00 85.12 96 TRP A N 1
ATOM 749 C CA . TRP A 1 96 ? -18.062 -0.699 11.942 1.00 85.12 96 TRP A CA 1
ATOM 750 C C . TRP A 1 96 ? -19.323 -1.416 12.426 1.00 85.12 96 TRP A C 1
ATOM 752 O O . TRP A 1 96 ? -20.061 -0.882 13.254 1.00 85.12 96 TRP A O 1
ATOM 762 N N . VAL A 1 97 ? -19.556 -2.650 11.972 1.00 87.25 97 VAL A N 1
ATOM 763 C CA . VAL A 1 97 ? -20.712 -3.451 12.406 1.00 87.25 97 VAL A CA 1
ATOM 764 C C . VAL A 1 97 ? -20.661 -3.717 13.914 1.00 87.25 97 VAL A C 1
ATOM 766 O O . VAL A 1 97 ? -21.690 -3.643 14.586 1.00 87.25 97 VAL A O 1
ATOM 769 N N . ARG A 1 98 ? -19.476 -3.989 14.476 1.00 85.62 98 ARG A N 1
ATOM 770 C CA . ARG A 1 98 ? -19.296 -4.172 15.926 1.00 85.62 98 ARG A CA 1
ATOM 771 C C . ARG A 1 98 ? -19.572 -2.894 16.708 1.00 85.62 98 ARG A C 1
ATOM 773 O O . ARG A 1 98 ? -20.227 -2.975 17.744 1.00 85.62 98 ARG A O 1
ATOM 780 N N . LEU A 1 99 ? -19.138 -1.740 16.202 1.00 83.94 99 LEU A N 1
ATOM 781 C CA . LEU A 1 99 ? -19.415 -0.441 16.817 1.00 83.94 99 LEU A CA 1
ATOM 782 C C . LEU A 1 99 ? -20.924 -0.170 16.881 1.00 83.94 99 LEU A C 1
ATOM 784 O O . LEU A 1 99 ? -21.440 0.160 17.946 1.00 83.94 99 LEU A O 1
ATOM 788 N N . LEU A 1 100 ? -21.642 -0.391 15.774 1.00 82.56 100 LEU A N 1
ATOM 789 C CA . LEU A 1 100 ? -23.103 -0.231 15.705 1.00 82.56 100 LEU A CA 1
ATOM 790 C C . LEU A 1 100 ? -23.852 -1.200 16.637 1.00 82.56 100 LEU A C 1
ATOM 792 O O . LEU A 1 100 ? -24.944 -0.899 17.114 1.00 82.56 100 LEU A O 1
ATOM 796 N N . ARG A 1 101 ? -23.258 -2.362 16.932 1.00 84.25 101 ARG A N 1
ATOM 797 C CA . ARG A 1 101 ? -23.786 -3.354 17.882 1.00 84.25 101 ARG A CA 1
ATOM 798 C C . ARG A 1 101 ? -23.388 -3.090 19.343 1.00 84.25 101 ARG A C 1
ATOM 800 O O . ARG A 1 101 ? -23.740 -3.898 20.194 1.00 84.25 101 ARG A O 1
ATOM 807 N N . GLY A 1 102 ? -22.684 -1.996 19.646 1.00 79.00 102 GLY A N 1
ATOM 808 C CA . GLY A 1 102 ? -22.246 -1.658 21.009 1.00 79.00 102 GLY A CA 1
ATOM 809 C C . GLY A 1 102 ? -21.028 -2.450 21.503 1.00 79.00 102 GLY A C 1
ATOM 810 O O . GLY A 1 102 ? -20.785 -2.529 22.704 1.00 79.00 102 GLY A O 1
ATOM 811 N N . GLY A 1 103 ? -20.260 -3.066 20.600 1.00 75.31 103 GLY A N 1
ATOM 812 C CA . GLY A 1 103 ? -19.051 -3.807 20.951 1.00 75.31 103 GLY A CA 1
ATOM 813 C C . GLY A 1 103 ? -17.906 -2.891 21.397 1.00 75.31 103 GLY A C 1
ATOM 814 O O . GLY A 1 103 ? -17.648 -1.860 20.782 1.00 75.31 103 GLY A O 1
ATOM 815 N N . THR A 1 104 ? -17.171 -3.300 22.432 1.00 73.00 104 THR A N 1
ATOM 816 C CA . THR A 1 104 ? -16.019 -2.558 22.985 1.00 73.00 104 THR A CA 1
ATOM 817 C C . THR A 1 104 ? -14.693 -2.870 22.281 1.00 73.00 104 THR A C 1
ATOM 819 O O . THR A 1 104 ? -13.730 -2.109 22.385 1.00 73.00 104 THR A O 1
ATOM 822 N N . VAL A 1 105 ? -14.629 -3.977 21.530 1.00 76.19 105 VAL A N 1
ATOM 823 C CA . VAL A 1 105 ? -13.447 -4.407 20.764 1.00 76.19 105 VAL A CA 1
ATOM 824 C C . VAL A 1 105 ? -13.751 -4.334 19.270 1.00 76.19 105 VAL A C 1
ATOM 826 O O . VAL A 1 105 ? -14.431 -5.196 18.711 1.00 76.19 105 VAL A O 1
ATOM 829 N N . LEU A 1 106 ? -13.236 -3.292 18.617 1.00 75.62 106 LEU A N 1
ATOM 830 C CA . LEU A 1 106 ? -13.503 -3.016 17.202 1.00 75.62 106 LEU A CA 1
ATOM 831 C C . LEU A 1 106 ? -12.567 -3.807 16.286 1.00 75.62 106 LEU A C 1
ATOM 833 O O . LEU A 1 106 ? -13.023 -4.605 15.469 1.00 75.62 106 LEU A O 1
ATOM 837 N N . PHE A 1 107 ? -11.259 -3.657 16.488 1.00 76.56 107 PHE A N 1
ATOM 838 C CA . PHE A 1 107 ? -10.231 -4.369 15.737 1.00 76.56 107 PHE A CA 1
ATOM 839 C C . PHE A 1 107 ? -9.725 -5.559 16.546 1.00 76.56 107 PHE A C 1
ATOM 841 O O . PHE A 1 107 ? -9.334 -5.411 17.703 1.00 76.56 107 PHE A O 1
ATOM 848 N N . ARG A 1 108 ? -9.736 -6.746 15.938 1.00 77.75 108 ARG A N 1
ATOM 849 C CA . ARG A 1 108 ? -9.150 -7.956 16.518 1.00 77.75 108 ARG A CA 1
ATOM 850 C C . ARG A 1 108 ? -8.293 -8.624 15.457 1.00 77.75 108 ARG A C 1
ATOM 852 O O . ARG A 1 108 ? -8.805 -9.453 14.719 1.00 77.75 108 ARG A O 1
ATOM 859 N N . PHE A 1 109 ? -7.029 -8.231 15.402 1.00 76.31 109 PHE A N 1
ATOM 860 C CA . PHE A 1 109 ? -6.035 -8.896 14.570 1.00 76.31 109 PHE A CA 1
ATOM 861 C C . PHE A 1 109 ? -5.452 -10.071 15.341 1.00 76.31 109 PHE A C 1
ATOM 863 O O . PHE A 1 109 ? -5.123 -9.932 16.525 1.00 76.31 109 PHE A O 1
ATOM 870 N N . LEU A 1 110 ? -5.343 -11.226 14.696 1.00 84.00 110 LEU A N 1
ATOM 871 C CA . LEU A 1 110 ? -4.646 -12.361 15.295 1.00 84.00 110 LEU A CA 1
ATOM 872 C C . LEU A 1 110 ? -3.146 -12.250 14.995 1.00 84.00 110 LEU A C 1
ATOM 874 O O . LEU A 1 110 ? -2.745 -11.790 13.932 1.00 84.00 110 LEU A O 1
ATOM 878 N N . ALA A 1 111 ? -2.297 -12.705 15.920 1.00 85.19 111 ALA A N 1
ATOM 879 C CA . ALA A 1 111 ? -0.843 -12.663 15.734 1.00 85.19 111 ALA A CA 1
ATOM 880 C C . ALA A 1 111 ? -0.388 -13.396 14.455 1.00 85.19 111 ALA A C 1
ATOM 882 O O . ALA A 1 111 ? 0.547 -12.957 13.790 1.00 85.19 111 ALA A O 1
ATOM 883 N N . TRP A 1 112 ? -1.089 -14.469 14.066 1.00 88.31 112 TRP A N 1
ATOM 884 C CA . TRP A 1 112 ? -0.791 -15.204 12.836 1.00 88.31 112 TRP A CA 1
ATOM 885 C C . TRP A 1 112 ? -1.034 -14.373 11.571 1.00 88.31 112 TRP A C 1
ATOM 887 O O . TRP A 1 112 ? -0.330 -14.583 10.591 1.00 88.31 112 TRP A O 1
ATOM 897 N N . GLU A 1 113 ? -1.971 -13.416 11.577 1.00 86.75 113 GLU A N 1
ATOM 898 C CA . GLU A 1 113 ? -2.249 -12.563 10.412 1.00 86.75 113 GLU A CA 1
ATOM 899 C C . GLU A 1 113 ? -1.061 -11.648 10.120 1.00 86.75 113 GLU A C 1
ATOM 901 O O . GLU A 1 113 ? -0.686 -11.467 8.965 1.00 86.75 113 GLU A O 1
ATOM 906 N N . TRP A 1 114 ? -0.412 -11.131 11.167 1.00 87.44 114 TRP A N 1
ATOM 907 C CA . TRP A 1 114 ? 0.807 -10.332 11.039 1.00 87.44 114 TRP A CA 1
ATOM 908 C C . TRP A 1 114 ? 1.981 -11.155 10.522 1.00 87.44 114 TRP A C 1
ATOM 910 O O . TRP A 1 114 ? 2.721 -10.693 9.654 1.00 87.44 114 TRP A O 1
ATOM 920 N N . ILE A 1 115 ? 2.128 -12.387 11.015 1.00 91.38 115 ILE A N 1
ATOM 921 C CA . ILE A 1 115 ? 3.160 -13.311 10.536 1.00 91.38 115 ILE A CA 1
ATOM 922 C C . ILE A 1 115 ? 2.903 -13.659 9.067 1.00 91.38 115 ILE A C 1
ATOM 924 O O . ILE A 1 115 ? 3.811 -13.557 8.247 1.00 91.38 115 ILE A O 1
ATOM 928 N N . ALA A 1 116 ? 1.664 -14.002 8.710 1.00 90.44 116 ALA A N 1
ATOM 929 C CA . ALA A 1 116 ? 1.280 -14.309 7.339 1.00 90.44 116 ALA A CA 1
ATOM 930 C C . ALA A 1 116 ? 1.512 -13.112 6.408 1.00 90.44 116 ALA A C 1
ATOM 932 O O . ALA A 1 116 ? 2.093 -13.282 5.339 1.00 90.44 116 ALA A O 1
ATOM 933 N N . ALA A 1 117 ? 1.134 -11.900 6.823 1.00 89.94 117 ALA A N 1
ATOM 934 C CA . ALA A 1 117 ? 1.385 -10.678 6.065 1.00 89.94 117 ALA A CA 1
ATOM 935 C C . ALA A 1 117 ? 2.888 -10.438 5.855 1.00 89.94 117 ALA A C 1
ATOM 937 O O . ALA A 1 117 ? 3.310 -10.171 4.732 1.00 89.94 117 ALA A O 1
ATOM 938 N N . ALA A 1 118 ? 3.710 -10.602 6.896 1.00 91.00 118 ALA A N 1
ATOM 939 C CA . ALA A 1 118 ? 5.160 -10.448 6.798 1.00 91.00 118 ALA A CA 1
ATOM 940 C C . ALA A 1 118 ? 5.796 -11.492 5.865 1.00 91.00 118 ALA A C 1
ATOM 942 O O . ALA A 1 118 ? 6.604 -11.143 5.004 1.00 91.00 118 ALA A O 1
ATOM 943 N N . VAL A 1 119 ? 5.400 -12.763 5.982 1.00 93.44 119 VAL A N 1
ATOM 944 C CA . VAL A 1 119 ? 5.886 -13.836 5.103 1.00 93.44 119 VAL A CA 1
ATOM 945 C C . VAL A 1 119 ? 5.468 -13.574 3.657 1.00 93.44 119 VAL A C 1
ATOM 947 O O . VAL A 1 119 ? 6.311 -13.614 2.764 1.00 93.44 119 VAL A O 1
ATOM 950 N N . LEU A 1 120 ? 4.199 -13.235 3.414 1.00 92.94 120 LEU A N 1
ATOM 951 C CA . LEU A 1 120 ? 3.697 -12.906 2.077 1.00 92.94 120 LEU A CA 1
ATOM 952 C C . LEU A 1 120 ? 4.408 -11.690 1.480 1.00 92.94 120 LEU A C 1
ATOM 954 O O . LEU A 1 120 ? 4.706 -11.696 0.288 1.00 92.94 120 LEU A O 1
ATOM 958 N N . LEU A 1 121 ? 4.717 -10.676 2.291 1.00 92.88 121 LEU A N 1
ATOM 959 C CA . LEU A 1 121 ? 5.467 -9.498 1.863 1.00 92.88 121 LEU A CA 1
ATOM 960 C C . LEU A 1 121 ? 6.864 -9.882 1.363 1.00 92.88 121 LEU A C 1
ATOM 962 O O . LEU A 1 121 ? 7.284 -9.434 0.293 1.00 92.88 121 LEU A O 1
ATOM 966 N N . LEU A 1 122 ? 7.574 -10.718 2.125 1.00 92.38 122 LEU A N 1
ATOM 967 C CA . LEU A 1 122 ? 8.916 -11.178 1.771 1.00 92.38 122 LEU A CA 1
ATOM 968 C C . LEU A 1 122 ? 8.886 -12.060 0.522 1.00 92.38 122 LEU A C 1
ATOM 970 O O . LEU A 1 122 ? 9.635 -11.806 -0.421 1.00 92.38 122 LEU A O 1
ATOM 974 N N . VAL A 1 123 ? 7.980 -13.040 0.477 1.00 93.12 123 VAL A N 1
ATOM 975 C CA . VAL A 1 123 ? 7.804 -13.928 -0.680 1.00 93.12 123 VAL A CA 1
ATOM 976 C C . VAL A 1 123 ? 7.460 -13.118 -1.930 1.00 93.12 123 VAL A C 1
ATOM 978 O O . VAL A 1 123 ? 8.087 -13.309 -2.968 1.00 93.12 123 VAL A O 1
ATOM 981 N N . TYR A 1 124 ? 6.533 -12.161 -1.837 1.00 92.38 124 TYR A N 1
ATOM 982 C CA . TYR A 1 124 ? 6.175 -11.281 -2.951 1.00 92.38 124 TYR A CA 1
ATOM 983 C C . TYR A 1 124 ? 7.363 -10.442 -3.436 1.00 92.38 124 TYR A C 1
ATOM 985 O O . TYR A 1 124 ? 7.596 -10.346 -4.643 1.00 92.38 124 TYR A O 1
ATOM 993 N N . GLY A 1 125 ? 8.135 -9.867 -2.509 1.00 89.38 125 GLY A N 1
ATOM 994 C CA . GLY A 1 125 ? 9.344 -9.114 -2.835 1.00 89.38 125 GLY A CA 1
ATOM 995 C C . GLY A 1 125 ? 10.362 -9.965 -3.590 1.00 89.38 125 GLY A C 1
ATOM 996 O O . GLY A 1 125 ? 10.847 -9.554 -4.643 1.00 89.38 125 GLY A O 1
ATOM 997 N N . VAL A 1 126 ? 10.643 -11.175 -3.104 1.00 91.06 126 VAL A N 1
ATOM 998 C CA . VAL A 1 126 ? 11.575 -12.101 -3.762 1.00 91.06 126 VAL A CA 1
ATOM 999 C C . VAL A 1 126 ? 11.055 -12.507 -5.140 1.00 91.06 126 VAL A C 1
ATOM 1001 O O . VAL A 1 126 ? 11.763 -12.330 -6.129 1.00 91.06 126 VAL A O 1
ATOM 1004 N N . LEU A 1 127 ? 9.808 -12.980 -5.233 1.00 90.31 127 LEU A N 1
ATOM 1005 C CA . LEU A 1 127 ? 9.214 -13.438 -6.493 1.00 90.31 127 LEU A CA 1
ATOM 1006 C C . LEU A 1 127 ? 9.208 -12.342 -7.560 1.00 90.31 127 LEU A C 1
ATOM 1008 O O . LEU A 1 127 ? 9.585 -12.606 -8.699 1.00 90.31 127 LEU A O 1
ATOM 1012 N N . ARG A 1 128 ? 8.844 -11.104 -7.206 1.00 87.62 128 ARG A N 1
ATOM 1013 C CA . ARG A 1 128 ? 8.842 -9.977 -8.150 1.00 87.62 128 ARG A CA 1
ATOM 1014 C C . ARG A 1 128 ? 10.230 -9.724 -8.740 1.00 87.62 128 ARG A C 1
ATOM 1016 O O . ARG A 1 128 ? 10.342 -9.522 -9.946 1.00 87.62 128 ARG A O 1
ATOM 1023 N N . ASN A 1 129 ? 11.275 -9.735 -7.914 1.00 88.88 129 ASN A N 1
ATOM 1024 C CA . ASN A 1 129 ? 12.638 -9.510 -8.398 1.00 88.88 129 ASN A CA 1
ATOM 1025 C C . ASN A 1 129 ? 13.159 -10.705 -9.205 1.00 88.88 129 ASN A C 1
ATOM 1027 O O . ASN A 1 129 ? 13.809 -10.506 -10.226 1.00 88.88 129 ASN A O 1
ATOM 1031 N N . VAL A 1 130 ? 12.818 -11.938 -8.816 1.00 88.12 130 VAL A N 1
ATOM 1032 C CA . VAL A 1 130 ? 13.153 -13.140 -9.597 1.00 88.12 130 VAL A CA 1
ATOM 1033 C C . VAL A 1 130 ? 12.475 -13.110 -10.967 1.00 88.12 130 VAL A C 1
ATOM 1035 O O . VAL A 1 130 ? 13.133 -13.378 -11.970 1.00 88.12 130 VAL A O 1
ATOM 1038 N N . PHE A 1 131 ? 11.194 -12.743 -11.043 1.00 85.19 131 PHE A N 1
ATOM 1039 C CA . PHE A 1 131 ? 10.489 -12.596 -12.318 1.00 85.19 131 PHE A CA 1
ATOM 1040 C C . PHE A 1 131 ? 11.089 -11.494 -13.190 1.00 85.19 131 PHE A C 1
ATOM 1042 O O . PHE A 1 131 ? 11.224 -11.684 -14.397 1.00 85.19 131 PHE A O 1
ATOM 1049 N N . MET A 1 132 ? 11.520 -10.387 -12.588 1.00 84.94 132 MET A N 1
ATOM 1050 C CA . MET A 1 132 ? 12.222 -9.336 -13.316 1.00 84.94 132 MET A CA 1
ATOM 1051 C C . MET A 1 132 ? 13.549 -9.844 -13.886 1.00 84.94 132 MET A C 1
ATOM 1053 O O . MET A 1 132 ? 13.754 -9.743 -15.089 1.00 84.94 132 MET A O 1
ATOM 1057 N N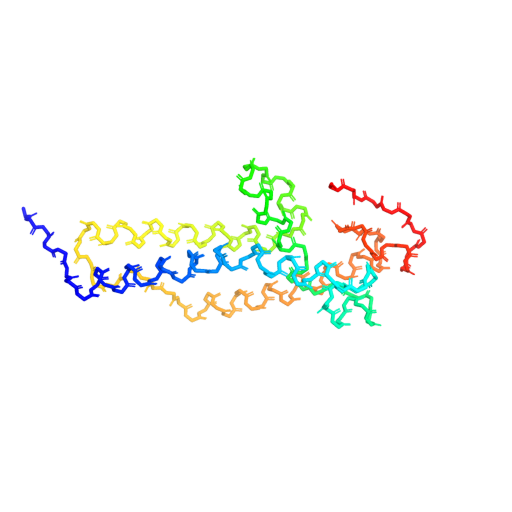 . VAL A 1 133 ? 14.428 -10.418 -13.063 1.00 84.62 133 VAL A N 1
ATOM 1058 C CA . VAL A 1 133 ? 15.782 -10.826 -13.486 1.00 84.62 133 VAL A CA 1
ATOM 1059 C C . VAL A 1 133 ? 15.766 -12.044 -14.414 1.00 84.62 133 VAL A C 1
ATOM 1061 O O . VAL A 1 133 ? 16.613 -12.159 -15.291 1.00 84.62 133 VAL A O 1
ATOM 1064 N N . ARG A 1 134 ? 14.834 -12.983 -14.212 1.00 84.88 134 ARG A N 1
ATOM 1065 C CA . ARG A 1 134 ? 14.860 -14.292 -14.887 1.00 84.88 134 ARG A CA 1
ATOM 1066 C C . ARG A 1 134 ? 13.848 -14.432 -16.021 1.00 84.88 134 ARG A C 1
ATOM 1068 O O . ARG A 1 134 ? 14.098 -15.209 -16.934 1.00 84.88 134 ARG A O 1
ATOM 1075 N N . LEU A 1 135 ? 12.715 -13.725 -15.958 1.00 80.62 135 LEU A N 1
ATOM 1076 C CA . LEU A 1 135 ? 11.659 -13.779 -16.982 1.00 80.62 135 LEU A CA 1
ATOM 1077 C C . LEU A 1 135 ? 11.507 -12.474 -17.771 1.00 80.62 135 LEU A C 1
ATOM 1079 O O . LEU A 1 135 ? 10.681 -12.414 -18.677 1.00 80.62 135 LEU A O 1
ATOM 1083 N N . GLY A 1 136 ? 12.254 -11.420 -17.437 1.00 77.38 136 GLY A N 1
ATOM 1084 C CA . GLY A 1 136 ? 12.156 -10.148 -18.151 1.00 77.38 136 GLY A CA 1
ATOM 1085 C C . GLY A 1 136 ? 10.910 -9.318 -17.832 1.00 77.38 136 GLY A C 1
ATOM 1086 O O . GLY A 1 136 ? 10.663 -8.319 -18.504 1.00 77.38 136 GLY A O 1
ATOM 1087 N N . TYR A 1 137 ? 10.111 -9.706 -16.832 1.00 80.19 137 TYR A N 1
ATOM 1088 C CA . TYR A 1 137 ? 8.865 -9.014 -16.501 1.00 80.19 137 TYR A CA 1
ATOM 1089 C C . TYR A 1 137 ? 9.111 -7.859 -15.525 1.00 80.19 137 TYR A C 1
ATOM 1091 O O . TYR A 1 137 ? 9.329 -8.082 -14.332 1.00 80.19 137 TYR A O 1
ATOM 1099 N N . ASP A 1 138 ? 9.038 -6.622 -16.022 1.00 81.94 138 ASP A N 1
ATOM 1100 C CA . ASP A 1 138 ? 9.063 -5.419 -15.189 1.00 81.94 138 ASP A CA 1
ATOM 1101 C C . ASP A 1 138 ? 7.629 -4.897 -14.935 1.00 81.94 138 ASP A C 1
ATOM 1103 O O . ASP A 1 138 ? 6.988 -4.355 -15.844 1.00 81.94 138 ASP A O 1
ATOM 1107 N N . PRO A 1 139 ? 7.100 -5.033 -13.703 1.00 73.06 139 PRO A N 1
ATOM 1108 C CA . PRO A 1 139 ? 5.749 -4.587 -13.373 1.00 73.06 139 PRO A CA 1
ATOM 1109 C C . PRO A 1 139 ? 5.603 -3.063 -13.264 1.00 73.06 139 PRO A C 1
ATOM 1111 O O . PRO A 1 139 ? 4.477 -2.564 -13.290 1.00 73.06 139 PRO A O 1
ATOM 1114 N N . LEU A 1 140 ? 6.703 -2.325 -13.084 1.00 78.06 140 LEU A N 1
ATOM 1115 C CA . LEU A 1 140 ? 6.681 -0.872 -12.885 1.00 78.06 140 LEU A CA 1
ATOM 1116 C C . LEU A 1 140 ? 7.278 -0.099 -14.061 1.00 78.06 140 LEU A C 1
ATOM 1118 O O . LEU A 1 140 ? 6.953 1.079 -14.218 1.00 78.06 140 LEU A O 1
ATOM 1122 N N . GLY A 1 141 ? 8.084 -0.764 -14.887 1.00 77.62 141 GLY A N 1
ATOM 1123 C CA . GLY A 1 141 ? 8.714 -0.204 -16.079 1.00 77.62 141 GLY A CA 1
ATOM 1124 C C . GLY A 1 141 ? 9.918 0.692 -15.779 1.00 77.62 141 GLY A C 1
ATOM 1125 O O . GLY A 1 141 ? 10.317 1.457 -16.659 1.00 77.62 141 GLY A O 1
ATOM 1126 N N . ASP A 1 142 ? 10.466 0.631 -14.561 1.00 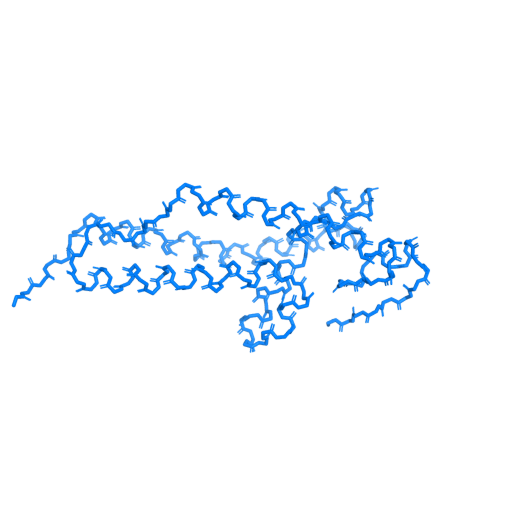78.12 142 ASP A N 1
ATOM 1127 C CA . ASP A 1 142 ? 11.539 1.523 -14.103 1.00 78.12 142 ASP A CA 1
ATOM 1128 C C . ASP A 1 142 ? 12.934 0.849 -14.152 1.00 78.12 142 ASP A C 1
ATOM 1130 O O . ASP A 1 142 ? 13.933 1.549 -14.294 1.00 78.12 142 ASP A O 1
ATOM 1134 N N . LEU A 1 143 ? 13.031 -0.488 -14.061 1.00 80.00 143 LEU A N 1
ATOM 1135 C CA . LEU A 1 143 ? 14.304 -1.233 -13.935 1.00 80.00 143 LEU A CA 1
ATOM 1136 C C . LEU A 1 143 ? 14.574 -2.216 -15.083 1.00 80.00 143 LEU A C 1
ATOM 1138 O O . LEU A 1 143 ? 15.693 -2.718 -15.215 1.00 80.00 143 LEU A O 1
ATOM 1142 N N . GLY A 1 144 ? 13.585 -2.495 -15.933 1.00 72.56 144 GLY A N 1
ATOM 1143 C CA . GLY A 1 144 ? 13.692 -3.476 -17.017 1.00 72.56 144 GLY A CA 1
ATOM 1144 C C . GLY A 1 144 ? 14.825 -3.189 -18.009 1.00 72.56 144 GLY A C 1
ATOM 1145 O O . GLY A 1 144 ? 15.436 -4.126 -18.527 1.00 72.56 144 GLY A O 1
ATOM 1146 N N . SER A 1 145 ? 15.173 -1.912 -18.206 1.00 75.00 145 SER A N 1
ATOM 1147 C CA . SER A 1 145 ? 16.288 -1.505 -19.067 1.00 75.00 145 SER A CA 1
ATOM 1148 C C . SER A 1 145 ? 17.657 -1.891 -18.510 1.00 75.00 145 SER A C 1
ATOM 1150 O O . SER A 1 145 ? 18.577 -2.092 -19.294 1.00 75.00 145 SER A O 1
ATOM 1152 N N . PHE A 1 146 ? 17.797 -1.989 -17.185 1.00 78.62 146 PHE A N 1
ATOM 1153 C CA . PHE A 1 146 ? 19.061 -2.335 -16.536 1.00 78.62 146 PHE A CA 1
ATOM 1154 C C . PHE A 1 146 ? 19.310 -3.847 -16.551 1.00 78.62 146 PHE A C 1
ATOM 1156 O O . PHE A 1 146 ? 20.402 -4.285 -16.893 1.00 78.62 146 PHE A O 1
ATOM 1163 N N . TRP A 1 147 ? 18.290 -4.648 -16.229 1.00 78.81 147 TRP A N 1
ATOM 1164 C CA . TRP A 1 147 ? 18.447 -6.102 -16.097 1.00 78.81 147 TRP A CA 1
ATOM 1165 C C . TRP A 1 147 ? 18.307 -6.872 -17.408 1.00 78.81 147 TRP A C 1
ATOM 1167 O O . TRP A 1 147 ? 19.019 -7.849 -17.614 1.00 78.81 147 TRP A O 1
ATOM 1177 N N . ASN A 1 148 ? 17.396 -6.452 -18.291 1.00 70.50 148 ASN A N 1
ATOM 1178 C CA . ASN A 1 148 ? 17.005 -7.254 -19.456 1.00 70.50 148 ASN A CA 1
ATOM 1179 C C . ASN A 1 148 ? 17.170 -6.515 -20.788 1.00 70.50 148 ASN A C 1
ATOM 1181 O O . ASN A 1 148 ? 16.819 -7.056 -21.832 1.00 70.50 148 ASN A O 1
ATOM 1185 N N . GLY A 1 149 ? 17.634 -5.259 -20.775 1.00 68.81 149 GLY A N 1
ATOM 1186 C CA . GLY A 1 149 ? 17.731 -4.423 -21.978 1.00 68.81 149 GLY A CA 1
ATOM 1187 C C . GLY A 1 149 ? 16.379 -4.078 -22.625 1.00 68.81 149 GLY A C 1
ATOM 1188 O O . GLY A 1 149 ? 16.343 -3.422 -23.666 1.00 68.81 149 GLY A O 1
ATOM 1189 N N . ILE A 1 150 ? 15.256 -4.485 -22.018 1.00 62.66 150 ILE A N 1
ATOM 1190 C CA . ILE A 1 150 ? 13.902 -4.245 -22.524 1.00 62.66 150 ILE A CA 1
ATOM 1191 C C . ILE A 1 150 ? 13.454 -2.844 -22.093 1.00 62.66 150 ILE A C 1
ATOM 1193 O O . ILE A 1 150 ? 13.420 -2.514 -20.905 1.00 62.66 150 ILE A O 1
ATOM 1197 N N . ARG A 1 151 ? 13.068 -2.004 -23.060 1.00 56.66 151 ARG A N 1
ATOM 1198 C CA . ARG A 1 151 ? 12.420 -0.711 -22.791 1.00 56.66 151 ARG A CA 1
ATOM 1199 C C . ARG A 1 151 ? 10.952 -0.942 -22.416 1.00 56.66 151 ARG A C 1
ATOM 1201 O O . ARG A 1 151 ? 10.191 -1.397 -23.257 1.00 56.66 151 ARG A O 1
ATOM 1208 N N . LYS A 1 152 ? 10.591 -0.587 -21.172 1.00 56.72 152 LYS A N 1
ATOM 1209 C CA . LYS A 1 152 ? 9.229 -0.444 -20.609 1.00 56.72 152 LYS A CA 1
ATOM 1210 C C . LYS A 1 152 ? 8.202 -1.490 -21.075 1.00 56.72 152 LYS A C 1
ATOM 1212 O O . LYS A 1 152 ? 7.488 -1.270 -22.045 1.00 56.72 152 LYS A O 1
ATOM 1217 N N . THR A 1 153 ? 8.035 -2.570 -20.311 1.00 55.56 153 THR A N 1
ATOM 1218 C CA . THR A 1 153 ? 6.966 -3.562 -20.550 1.00 55.56 153 THR A CA 1
ATOM 1219 C C . THR A 1 153 ? 5.575 -3.079 -20.129 1.00 55.56 153 THR A C 1
ATOM 1221 O O . THR A 1 153 ? 4.589 -3.531 -20.698 1.00 55.56 153 THR A O 1
ATOM 1224 N N . CYS A 1 154 ? 5.478 -2.135 -19.186 1.00 54.12 154 CYS A N 1
ATOM 1225 C CA . CYS A 1 154 ? 4.211 -1.550 -18.743 1.00 54.12 154 CYS A CA 1
ATOM 1226 C C . CYS A 1 154 ? 4.373 -0.051 -18.467 1.00 54.12 154 CYS A C 1
ATOM 1228 O O . CYS A 1 154 ? 5.183 0.350 -17.634 1.00 54.12 154 CYS A O 1
ATOM 1230 N N . SER A 1 155 ? 3.589 0.774 -19.163 1.00 45.88 155 SER A N 1
ATOM 1231 C CA . SER A 1 155 ? 3.418 2.199 -18.861 1.00 45.88 155 SER A CA 1
ATOM 1232 C C . SER A 1 155 ? 2.011 2.394 -18.300 1.00 45.88 155 SER A C 1
ATOM 1234 O O . SER A 1 155 ? 1.044 2.024 -18.961 1.00 45.88 155 SER A O 1
ATOM 1236 N N . TYR A 1 156 ? 1.915 2.934 -17.086 1.00 48.34 156 TYR A N 1
ATOM 1237 C CA . TYR A 1 156 ? 0.679 3.522 -16.562 1.00 48.34 156 TYR A CA 1
ATOM 1238 C C . TYR A 1 156 ? 0.631 5.005 -16.895 1.00 48.34 156 TYR A C 1
ATOM 1240 O O . TYR A 1 156 ? 1.715 5.635 -16.844 1.00 48.34 156 TYR A O 1
#

Foldseek 3Di:
DPQDAPPVLVVVVVVVVVVVVVVVVCVVVVVVVVVPDDPLDPPDCCCSPVVADQLCQLLVVLVVCVVVVNLVSNCLSHVLSSVVVVVVVVLQVQLVVCSNVNHSCRGDDDPVVVVVSVVCSVVSRVVQRCCCQPVLDDSDQRRSCPRPVDRGPDDD

pLDDT: mean 81.85, std 10.4, range [43.22, 93.75]

Radius of gyration: 19.46 Å; chains: 1; bounding box: 54×34×48 Å